Protein AF-A0A8J4PY62-F1 (afdb_monomer)

Organism: NCBI:txid133409

Radius of gyration: 15.08 Å; Cα contacts (8 Å, |Δi|>4): 164; chains: 1; bounding box: 32×42×48 Å

Mean predicted aligned error: 5.35 Å

Sequence (112 aa):
MKSDYSFKDEIDDQINDVQYGVDSVEVVENHPSTNFDDNTAVLNVVTKEGVELLIEMCLHSGFKILSYNNSKEPLDTSKSFDALSNLIMNYSEMFRIEFSNKLIERLSGIKS

Structure (mmCIF, N/CA/C/O backbone):
data_AF-A0A8J4PY62-F1
#
_entry.id   AF-A0A8J4PY62-F1
#
loop_
_atom_site.group_PDB
_atom_site.id
_atom_site.type_symbol
_atom_site.label_atom_id
_atom_site.label_alt_id
_atom_site.label_comp_id
_atom_site.label_asym_id
_atom_site.label_entity_id
_atom_site.label_seq_id
_atom_site.pdbx_PDB_ins_code
_atom_site.Cartn_x
_atom_site.Cartn_y
_atom_site.Cartn_z
_atom_site.occupancy
_atom_site.B_iso_or_equiv
_atom_site.auth_seq_id
_atom_site.auth_comp_id
_atom_site.auth_asym_id
_atom_site.auth_atom_id
_atom_site.pdbx_PDB_model_num
ATOM 1 N N . MET A 1 1 ? 19.006 -23.075 7.553 1.00 45.28 1 MET A N 1
ATOM 2 C CA . MET A 1 1 ? 18.012 -22.897 6.476 1.00 45.28 1 MET A CA 1
ATOM 3 C C . MET A 1 1 ? 17.871 -21.405 6.258 1.00 45.28 1 MET A C 1
ATOM 5 O O . MET A 1 1 ? 17.466 -20.735 7.196 1.00 45.28 1 MET A O 1
ATOM 9 N N . LYS A 1 2 ? 18.299 -20.868 5.110 1.00 48.22 2 LYS A N 1
ATOM 10 C CA . LYS A 1 2 ? 17.817 -19.549 4.681 1.00 48.22 2 LYS A CA 1
ATOM 11 C C . LYS A 1 2 ? 16.381 -19.784 4.215 1.00 48.22 2 LYS A C 1
ATOM 13 O O . LYS A 1 2 ? 16.174 -20.735 3.468 1.00 48.22 2 LYS A O 1
ATOM 18 N N .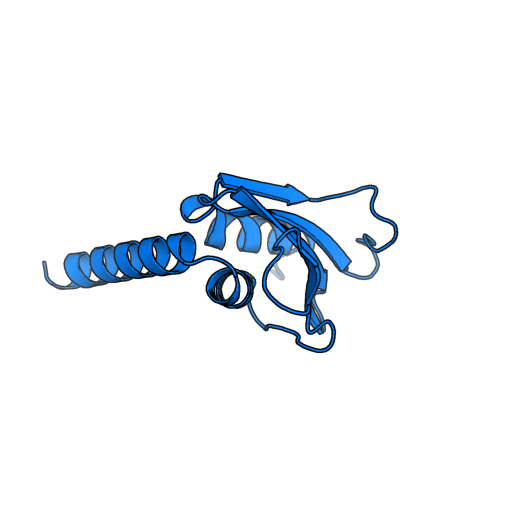 SER A 1 3 ? 15.409 -19.043 4.731 1.00 56.19 3 SER A N 1
ATOM 19 C CA . SER A 1 3 ? 14.083 -19.042 4.120 1.00 56.19 3 SER A CA 1
ATOM 20 C C . SER A 1 3 ? 14.225 -18.418 2.736 1.00 56.19 3 SER A C 1
ATOM 22 O O . SER A 1 3 ? 14.822 -17.346 2.616 1.00 56.19 3 SER A O 1
ATOM 24 N N . ASP A 1 4 ? 13.712 -19.091 1.711 1.00 73.75 4 ASP A N 1
ATOM 25 C CA . ASP A 1 4 ? 13.534 -18.530 0.369 1.00 73.75 4 ASP A CA 1
ATOM 26 C C . ASP A 1 4 ? 12.368 -17.530 0.414 1.00 73.75 4 ASP A C 1
ATOM 28 O O . ASP A 1 4 ? 11.305 -17.776 -0.140 1.00 73.75 4 ASP A O 1
ATOM 32 N N . TYR A 1 5 ? 12.538 -16.447 1.174 1.00 82.31 5 TYR A N 1
ATOM 33 C CA . TYR A 1 5 ? 11.561 -15.369 1.266 1.00 82.31 5 TYR A CA 1
ATOM 34 C C . TYR A 1 5 ? 11.683 -14.519 0.003 1.00 82.31 5 TYR A C 1
ATOM 36 O O . TYR A 1 5 ? 12.733 -13.923 -0.256 1.00 82.31 5 TYR A O 1
ATOM 44 N N . SER A 1 6 ? 10.649 -14.560 -0.828 1.00 91.62 6 SER A N 1
ATOM 45 C CA . SER A 1 6 ? 10.621 -13.929 -2.140 1.00 91.62 6 SER A CA 1
ATOM 46 C C . SER A 1 6 ? 10.028 -12.524 -2.072 1.00 91.62 6 SER A C 1
ATOM 48 O O . SER A 1 6 ? 9.308 -12.171 -1.143 1.00 91.62 6 SER A O 1
ATOM 50 N N . PHE A 1 7 ? 10.274 -11.716 -3.105 1.00 93.00 7 PHE A N 1
ATOM 51 C CA . PHE A 1 7 ? 9.627 -10.407 -3.221 1.00 93.00 7 PHE A CA 1
ATOM 52 C C . PHE A 1 7 ? 8.095 -10.512 -3.319 1.00 93.00 7 PHE A C 1
ATOM 54 O O . PHE A 1 7 ? 7.391 -9.597 -2.909 1.00 93.00 7 PHE A O 1
ATOM 61 N N . LYS A 1 8 ? 7.566 -11.641 -3.808 1.00 92.88 8 LYS A N 1
ATOM 62 C CA . LYS A 1 8 ? 6.122 -11.897 -3.792 1.00 92.88 8 LYS A CA 1
ATOM 63 C C . LYS A 1 8 ? 5.593 -12.100 -2.375 1.00 92.88 8 LYS A C 1
ATOM 65 O O . LYS A 1 8 ? 4.554 -11.538 -2.060 1.00 92.88 8 LYS A O 1
ATOM 70 N N . ASP A 1 9 ? 6.333 -12.818 -1.529 1.00 93.94 9 ASP A N 1
ATOM 71 C CA . ASP A 1 9 ? 5.961 -12.993 -0.119 1.00 93.94 9 ASP A CA 1
ATOM 72 C C . ASP A 1 9 ? 5.949 -11.642 0.614 1.00 93.94 9 ASP A C 1
ATOM 74 O O . ASP A 1 9 ? 5.030 -11.367 1.378 1.00 93.94 9 ASP A O 1
ATOM 78 N N . GLU A 1 10 ? 6.908 -10.758 0.311 1.00 94.12 10 GLU A N 1
ATOM 79 C CA . GLU A 1 10 ? 6.915 -9.389 0.845 1.00 94.12 10 GLU A CA 1
ATOM 80 C C . GLU A 1 10 ? 5.681 -8.596 0.391 1.00 94.12 10 GLU A C 1
ATOM 82 O O . GLU A 1 10 ? 5.054 -7.919 1.200 1.00 94.12 10 GLU A O 1
ATOM 87 N N . ILE A 1 11 ? 5.290 -8.677 -0.885 1.00 95.50 11 ILE A N 1
ATOM 88 C CA . ILE A 1 11 ? 4.067 -8.014 -1.369 1.00 95.50 11 ILE A CA 1
ATOM 89 C C . ILE A 1 11 ? 2.839 -8.533 -0.614 1.00 95.50 11 ILE A C 1
ATOM 91 O O . ILE A 1 11 ? 2.031 -7.733 -0.138 1.00 95.50 11 ILE A O 1
ATOM 95 N N . ASP A 1 12 ? 2.711 -9.852 -0.482 1.00 96.06 12 ASP A N 1
ATOM 96 C CA . ASP A 1 12 ? 1.580 -10.479 0.197 1.00 96.06 12 ASP A CA 1
ATOM 97 C C . ASP A 1 12 ? 1.520 -10.073 1.677 1.00 96.06 12 ASP A C 1
ATOM 99 O O . ASP A 1 12 ? 0.441 -9.759 2.186 1.00 96.06 12 ASP A O 1
ATOM 103 N N . ASP A 1 13 ? 2.661 -10.000 2.365 1.00 94.94 13 ASP A N 1
ATOM 104 C CA . ASP A 1 13 ? 2.739 -9.537 3.753 1.00 94.94 13 ASP A CA 1
ATOM 105 C C . ASP A 1 13 ? 2.294 -8.072 3.886 1.00 94.94 13 ASP A C 1
ATOM 107 O O . ASP A 1 13 ? 1.459 -7.751 4.738 1.00 94.94 13 ASP A O 1
ATOM 111 N N . GLN A 1 14 ? 2.749 -7.190 2.989 1.00 95.44 14 GLN A N 1
ATOM 112 C CA . GLN A 1 14 ? 2.337 -5.782 2.985 1.00 95.44 14 GLN A CA 1
ATOM 113 C C . GLN A 1 14 ? 0.836 -5.619 2.714 1.00 95.44 14 GLN A C 1
ATOM 115 O O . GLN A 1 14 ? 0.177 -4.801 3.360 1.00 95.44 14 GLN A O 1
ATOM 120 N N . ILE A 1 15 ? 0.269 -6.412 1.798 1.00 96.62 15 ILE A N 1
ATOM 121 C CA . ILE A 1 15 ? -1.176 -6.438 1.529 1.00 96.62 15 ILE A CA 1
ATOM 122 C C . ILE A 1 15 ? -1.934 -6.909 2.772 1.00 96.62 15 ILE A C 1
ATOM 124 O O . ILE A 1 15 ? -2.889 -6.258 3.209 1.00 96.62 15 ILE A O 1
ATOM 128 N N . ASN A 1 16 ? -1.493 -8.010 3.382 1.00 95.62 16 ASN A N 1
ATOM 129 C CA . ASN A 1 16 ? -2.131 -8.583 4.563 1.00 95.62 16 ASN A CA 1
ATOM 130 C C . ASN A 1 16 ? -2.146 -7.612 5.752 1.00 95.62 16 ASN A C 1
ATOM 132 O O . ASN A 1 16 ? -3.127 -7.567 6.507 1.00 95.62 16 ASN A O 1
ATOM 136 N N . ASP A 1 17 ? -1.103 -6.796 5.874 1.00 93.38 17 ASP A N 1
ATOM 137 C CA . ASP A 1 17 ? -0.953 -5.783 6.913 1.00 93.38 17 ASP A CA 1
ATOM 138 C C . ASP A 1 17 ? -1.873 -4.572 6.752 1.00 93.38 17 ASP A C 1
ATOM 140 O O . ASP A 1 17 ? -2.060 -3.829 7.718 1.00 93.38 17 ASP A O 1
ATOM 144 N N . VAL A 1 18 ? -2.483 -4.354 5.582 1.00 96.31 18 VAL A N 1
ATOM 145 C CA . VAL A 1 18 ? -3.329 -3.171 5.339 1.00 96.31 18 VAL A CA 1
ATOM 146 C C . VAL A 1 18 ? -4.745 -3.496 4.872 1.00 96.31 18 VAL A C 1
ATOM 148 O O . VAL A 1 18 ? -5.638 -2.676 5.082 1.00 96.31 18 VAL A O 1
ATOM 151 N N . GLN A 1 19 ? -4.998 -4.692 4.330 1.00 96.50 19 GLN A N 1
ATOM 152 C CA . GLN A 1 19 ? -6.282 -5.073 3.713 1.00 96.50 19 GLN A CA 1
ATOM 153 C C . GLN A 1 19 ? -7.511 -4.859 4.612 1.00 96.50 19 GLN A C 1
ATOM 155 O O . GLN A 1 19 ? -8.609 -4.622 4.130 1.00 96.50 19 GLN A O 1
ATOM 160 N N . TYR A 1 20 ? -7.349 -4.894 5.937 1.00 94.38 20 TYR A N 1
ATOM 161 C CA . TYR A 1 20 ? -8.456 -4.677 6.875 1.00 94.38 20 TYR A CA 1
ATOM 162 C C . TYR A 1 20 ? -8.978 -3.229 6.908 1.00 94.38 20 TYR A C 1
ATOM 164 O O . TYR A 1 20 ? -10.116 -2.979 7.317 1.00 94.38 20 TYR A O 1
ATOM 172 N N . GLY A 1 21 ? -8.112 -2.266 6.582 1.00 95.00 21 GLY A N 1
ATOM 173 C CA . GLY A 1 21 ? -8.366 -0.834 6.734 1.00 95.00 21 GLY A CA 1
ATOM 174 C C . GLY A 1 21 ? -8.782 -0.148 5.435 1.00 95.00 21 GLY A C 1
ATOM 175 O O . GLY A 1 21 ? -9.095 1.040 5.448 1.00 95.00 21 GLY A O 1
ATOM 176 N N . VAL A 1 22 ? -8.796 -0.885 4.328 1.00 97.00 22 VAL A N 1
ATOM 177 C CA . VAL A 1 22 ? -9.086 -0.402 2.973 1.00 97.00 22 VAL A CA 1
ATOM 178 C C . VAL A 1 22 ? -10.226 -1.221 2.359 1.00 97.00 22 VAL A C 1
ATOM 180 O O . VAL A 1 22 ? -10.705 -2.166 2.983 1.00 97.00 22 VAL A O 1
ATOM 183 N N . ASP A 1 23 ? -10.717 -0.806 1.196 1.00 97.50 23 ASP A N 1
ATOM 184 C CA . ASP A 1 23 ? -11.750 -1.526 0.443 1.00 97.50 23 ASP A CA 1
ATOM 185 C C . ASP A 1 23 ? -11.130 -2.656 -0.394 1.00 97.50 23 ASP A C 1
ATOM 187 O O . ASP A 1 23 ? -11.577 -3.799 -0.328 1.00 97.50 23 ASP A O 1
ATOM 191 N N . SER A 1 24 ? -10.033 -2.367 -1.103 1.00 97.62 24 SER A N 1
ATOM 192 C CA . SER A 1 24 ? -9.251 -3.371 -1.831 1.00 97.62 24 SER A CA 1
ATOM 193 C C . SER A 1 24 ? -7.773 -2.994 -1.945 1.00 97.62 24 SER A C 1
ATOM 195 O O . SER A 1 24 ? -7.401 -1.818 -1.873 1.00 97.62 24 SER A O 1
ATOM 197 N N . VAL A 1 25 ? -6.926 -4.013 -2.119 1.00 97.94 25 VAL A N 1
ATOM 198 C CA . VAL A 1 25 ? -5.522 -3.871 -2.522 1.00 97.94 25 VAL A CA 1
ATOM 199 C C . VAL A 1 25 ? -5.191 -4.949 -3.537 1.00 97.94 25 VAL A C 1
ATOM 201 O O . VAL A 1 25 ? -5.403 -6.129 -3.267 1.00 97.94 25 VAL A O 1
ATOM 204 N N . GLU A 1 26 ? -4.654 -4.552 -4.684 1.00 97.06 26 GLU A N 1
ATOM 205 C CA . GLU A 1 26 ? -4.330 -5.466 -5.778 1.00 97.06 26 GLU A CA 1
ATOM 206 C C . GLU A 1 26 ? -2.983 -5.113 -6.409 1.00 97.06 26 GLU A C 1
ATOM 208 O O . GLU A 1 26 ? -2.627 -3.941 -6.535 1.00 97.06 26 GLU A O 1
ATOM 213 N N . VAL A 1 27 ? -2.235 -6.125 -6.846 1.00 97.25 27 VAL A N 1
ATOM 214 C CA . VAL A 1 27 ? -1.000 -5.923 -7.612 1.00 97.25 27 VAL A CA 1
ATOM 215 C C . VAL A 1 27 ? -1.347 -5.652 -9.073 1.00 97.25 27 VAL A C 1
ATOM 217 O O . VAL A 1 27 ? -2.045 -6.431 -9.720 1.00 97.25 27 VAL A O 1
ATOM 220 N N . VAL A 1 28 ? -0.813 -4.571 -9.632 1.00 96.69 28 VAL A N 1
ATOM 221 C CA . VAL A 1 28 ? -0.990 -4.190 -11.035 1.00 96.69 28 VAL A CA 1
ATOM 222 C C . VAL A 1 28 ? 0.156 -4.778 -11.860 1.00 96.69 28 VAL A C 1
ATOM 224 O O . VAL A 1 28 ? 1.130 -4.102 -12.199 1.00 96.69 28 VAL A O 1
ATOM 227 N N . GLU A 1 29 ? 0.049 -6.069 -12.185 1.00 92.81 29 GLU A N 1
ATOM 228 C CA . GLU A 1 29 ? 1.115 -6.830 -12.862 1.00 92.81 29 GLU A CA 1
ATOM 229 C C . GLU A 1 29 ? 1.528 -6.246 -14.224 1.00 92.81 29 GLU A C 1
ATOM 231 O O . GLU A 1 29 ? 2.696 -6.300 -14.592 1.00 92.81 29 GLU A O 1
ATOM 236 N N . ASN A 1 30 ? 0.587 -5.646 -14.960 1.00 93.06 30 ASN A N 1
ATOM 237 C CA . ASN A 1 30 ? 0.824 -5.109 -16.306 1.00 93.06 30 ASN A CA 1
ATOM 238 C C . ASN A 1 30 ? 1.223 -3.619 -16.323 1.00 93.06 30 ASN A C 1
ATOM 240 O O . ASN A 1 30 ? 1.201 -2.989 -17.383 1.00 93.06 30 ASN A O 1
ATOM 244 N N . HIS A 1 31 ? 1.541 -3.020 -15.170 1.00 94.19 31 HIS A N 1
ATOM 245 C CA . HIS A 1 31 ? 1.984 -1.627 -15.122 1.00 94.19 31 HIS A CA 1
ATOM 246 C C . HIS A 1 31 ? 3.437 -1.492 -15.625 1.00 94.19 31 HIS A C 1
ATOM 248 O O . HIS A 1 31 ? 4.276 -2.295 -15.228 1.00 94.19 31 HIS A O 1
ATOM 254 N N . PRO A 1 32 ? 3.796 -0.462 -16.422 1.00 93.12 32 PRO A N 1
ATOM 255 C CA . PRO A 1 32 ? 5.167 -0.280 -16.925 1.00 93.12 32 PRO A CA 1
ATOM 256 C C . PRO A 1 32 ? 6.259 -0.184 -15.847 1.00 93.12 32 PRO A C 1
ATOM 258 O O . PRO A 1 32 ? 7.413 -0.489 -16.123 1.00 93.12 32 PRO A O 1
ATOM 261 N N . SER A 1 33 ? 5.900 0.259 -14.638 1.00 92.25 33 SER A N 1
ATOM 262 C CA . SER A 1 33 ? 6.805 0.308 -1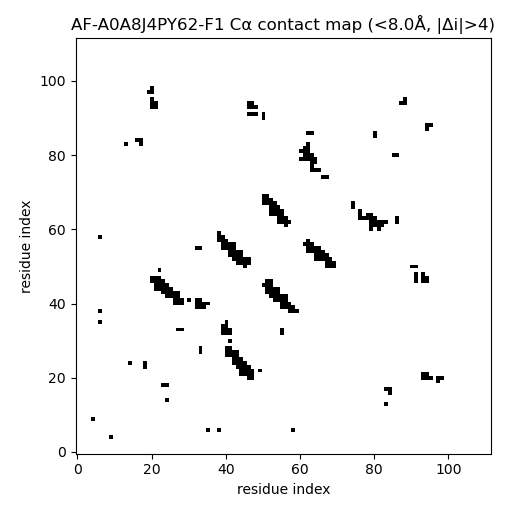3.475 1.00 92.25 33 SER A CA 1
ATOM 263 C C . SER A 1 33 ? 6.891 -1.010 -12.692 1.00 92.25 33 SER A C 1
ATOM 265 O O . SER A 1 33 ? 7.728 -1.121 -11.803 1.00 92.25 33 SER A O 1
ATOM 267 N N . THR A 1 34 ? 6.032 -1.995 -12.970 1.00 94.44 34 THR A N 1
ATOM 268 C CA . THR A 1 34 ? 6.090 -3.301 -12.302 1.00 94.44 34 THR A CA 1
ATOM 269 C C . THR A 1 34 ? 7.206 -4.131 -12.932 1.00 94.44 34 THR A C 1
ATOM 271 O O . THR A 1 34 ? 7.136 -4.496 -14.104 1.00 94.44 34 THR A O 1
ATOM 274 N N . ASN A 1 35 ? 8.235 -4.439 -12.146 1.00 94.19 35 ASN A N 1
ATOM 275 C CA . ASN A 1 35 ? 9.330 -5.323 -12.520 1.00 94.19 35 ASN A CA 1
ATOM 276 C C . ASN A 1 35 ? 9.755 -6.175 -11.313 1.00 94.19 35 ASN A C 1
ATOM 278 O O . ASN A 1 35 ? 10.497 -5.721 -10.440 1.00 94.19 35 ASN A O 1
ATOM 282 N N . PHE A 1 36 ? 9.304 -7.431 -11.281 1.00 92.06 36 PHE A N 1
ATOM 283 C CA . PHE A 1 36 ? 9.624 -8.361 -10.196 1.00 92.06 36 PHE A CA 1
ATOM 284 C C . PHE A 1 36 ? 11.106 -8.758 -10.153 1.00 92.06 36 PHE A C 1
ATOM 286 O O . PHE A 1 36 ? 11.589 -9.091 -9.074 1.00 92.0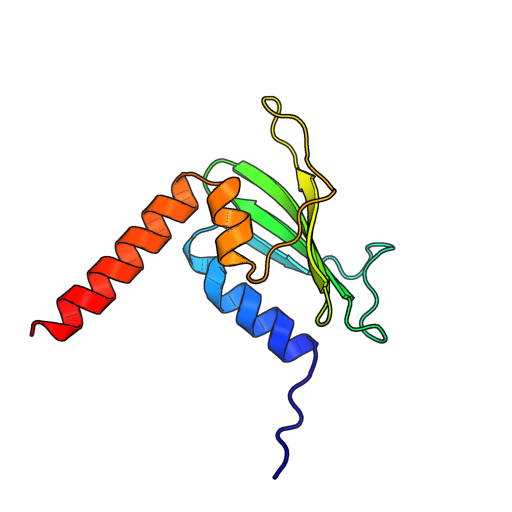6 36 PHE A O 1
ATOM 293 N N . ASP A 1 37 ? 11.834 -8.683 -11.274 1.00 90.56 37 ASP A N 1
ATOM 294 C CA . ASP A 1 37 ? 13.277 -8.968 -11.302 1.00 90.56 37 ASP A CA 1
ATOM 295 C C . ASP A 1 37 ? 14.082 -7.867 -10.585 1.00 90.56 37 ASP A C 1
ATOM 297 O O . ASP A 1 37 ? 15.105 -8.146 -9.962 1.00 90.56 37 ASP A O 1
ATOM 301 N N . ASP A 1 38 ? 13.569 -6.631 -10.605 1.00 90.75 38 ASP A N 1
ATOM 302 C CA . ASP A 1 38 ? 14.133 -5.466 -9.907 1.00 90.75 38 ASP A CA 1
ATOM 303 C C . ASP A 1 38 ? 13.446 -5.200 -8.553 1.00 90.75 38 ASP A C 1
ATOM 305 O O . ASP A 1 38 ? 13.581 -4.119 -7.975 1.00 90.75 38 ASP A O 1
ATOM 309 N N . ASN A 1 39 ? 12.684 -6.170 -8.034 1.00 95.19 39 ASN A N 1
ATOM 310 C CA . ASN A 1 39 ? 11.928 -6.057 -6.784 1.00 95.19 39 ASN A CA 1
ATOM 311 C C . ASN A 1 39 ? 11.057 -4.792 -6.710 1.00 95.19 39 ASN A C 1
ATOM 313 O O . ASN A 1 39 ? 11.042 -4.098 -5.689 1.00 95.19 39 ASN A O 1
ATOM 317 N N . THR A 1 40 ? 10.367 -4.474 -7.809 1.00 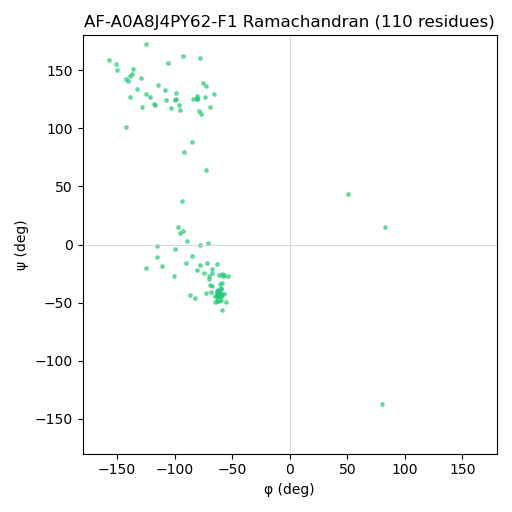96.12 40 THR A N 1
ATOM 318 C CA . THR A 1 40 ? 9.444 -3.340 -7.900 1.00 96.12 40 THR A CA 1
ATOM 319 C C . THR A 1 40 ? 8.067 -3.810 -8.358 1.00 96.12 40 THR A C 1
ATOM 321 O O . THR A 1 40 ? 7.938 -4.520 -9.354 1.00 96.12 40 THR A O 1
ATOM 324 N N . ALA A 1 41 ? 7.018 -3.415 -7.646 1.00 97.50 41 ALA A N 1
ATOM 325 C CA . ALA A 1 41 ? 5.636 -3.732 -7.979 1.00 97.50 41 ALA A CA 1
ATOM 326 C C . ALA A 1 41 ? 4.751 -2.505 -7.803 1.00 97.50 41 ALA A C 1
ATOM 328 O O . ALA A 1 41 ? 4.977 -1.684 -6.917 1.00 97.50 41 ALA A O 1
ATOM 329 N N . VAL A 1 42 ? 3.724 -2.387 -8.636 1.00 97.50 42 VAL A N 1
ATOM 330 C CA . VAL A 1 42 ? 2.689 -1.373 -8.453 1.00 97.50 42 VAL A CA 1
ATOM 331 C C . VAL A 1 42 ? 1.480 -1.996 -7.776 1.00 97.50 42 VAL A C 1
ATOM 333 O O . VAL A 1 42 ? 0.998 -3.041 -8.200 1.00 97.50 42 VAL A O 1
ATOM 336 N N . LEU A 1 43 ? 0.995 -1.343 -6.729 1.00 97.88 43 LEU A N 1
ATOM 337 C CA . LEU A 1 43 ? -0.198 -1.692 -5.977 1.00 97.88 43 LEU A CA 1
ATOM 338 C C . LEU A 1 43 ? -1.294 -0.675 -6.296 1.00 97.88 43 LEU A C 1
ATOM 340 O O . LEU A 1 43 ? -1.047 0.532 -6.260 1.00 97.88 43 LEU A O 1
ATOM 344 N N . ASN A 1 44 ? -2.502 -1.153 -6.577 1.00 97.31 44 ASN A N 1
ATOM 345 C CA . ASN A 1 44 ? -3.704 -0.334 -6.554 1.00 97.31 44 ASN A CA 1
ATOM 346 C C . ASN A 1 44 ? -4.386 -0.508 -5.199 1.00 97.31 44 ASN A C 1
ATOM 348 O O . ASN A 1 44 ? -4.749 -1.626 -4.838 1.00 97.31 44 ASN A O 1
ATOM 352 N N . VAL A 1 45 ? -4.546 0.578 -4.449 1.00 97.44 45 VAL A N 1
ATOM 353 C CA . VAL A 1 45 ? -5.217 0.583 -3.146 1.00 97.44 45 VAL A CA 1
ATOM 354 C C . VAL A 1 45 ? -6.452 1.463 -3.235 1.00 97.44 45 VAL A C 1
ATOM 356 O O . VAL A 1 45 ? -6.339 2.667 -3.461 1.00 97.44 45 VAL A O 1
ATOM 359 N N . VAL A 1 46 ? -7.623 0.884 -2.982 1.00 96.62 46 VAL A N 1
ATOM 360 C CA . VAL A 1 46 ? -8.882 1.627 -2.871 1.00 96.62 46 VAL A CA 1
ATOM 361 C C . VAL A 1 46 ? -9.237 1.751 -1.398 1.00 96.62 46 VAL A C 1
ATOM 363 O O . VAL A 1 46 ? -9.437 0.753 -0.710 1.00 96.62 46 VAL A O 1
ATOM 366 N N . THR A 1 47 ? -9.293 2.971 -0.871 1.00 95.56 47 THR A N 1
ATOM 367 C CA . THR A 1 47 ? -9.641 3.224 0.532 1.00 95.56 47 THR A CA 1
ATOM 368 C C . THR A 1 47 ? -11.151 3.116 0.749 1.00 95.56 47 THR A C 1
ATOM 370 O O . THR A 1 47 ? -11.944 3.282 -0.177 1.00 95.56 47 THR A O 1
ATOM 373 N N . LYS A 1 48 ? -11.584 2.916 2.003 1.00 94.75 48 LYS A N 1
ATOM 374 C CA . LYS A 1 48 ? -13.017 2.832 2.352 1.00 94.75 48 LYS A CA 1
ATOM 375 C C . LYS A 1 48 ? -13.809 4.117 2.073 1.00 94.75 48 LYS A C 1
ATOM 377 O O . LYS A 1 48 ? -15.034 4.076 2.046 1.00 94.75 48 LYS A O 1
ATOM 382 N N . GLU A 1 49 ? -13.137 5.256 1.888 1.00 91.94 49 GLU A N 1
ATOM 383 C CA . GLU A 1 49 ? -13.787 6.510 1.477 1.00 91.94 49 GLU A CA 1
ATOM 384 C C . GLU A 1 49 ? -13.747 6.750 -0.046 1.00 91.94 49 GLU A C 1
ATOM 386 O O . GLU A 1 49 ? -14.119 7.828 -0.508 1.00 91.94 49 GLU A O 1
ATOM 391 N N . GLY A 1 50 ? -13.332 5.745 -0.828 1.00 91.38 50 GLY A N 1
ATOM 392 C CA . GLY A 1 50 ? -13.329 5.772 -2.292 1.00 91.38 50 GLY A CA 1
ATOM 393 C C . GLY A 1 50 ? -12.118 6.465 -2.919 1.00 91.38 50 GLY A C 1
ATOM 394 O O . GLY A 1 50 ? -12.163 6.803 -4.102 1.00 91.38 50 GLY A O 1
ATOM 395 N N . VAL A 1 51 ? -11.047 6.695 -2.151 1.00 91.00 51 VAL A N 1
ATOM 396 C CA . VAL A 1 51 ? -9.785 7.212 -2.697 1.00 91.00 51 VAL A CA 1
ATOM 397 C C . VAL A 1 51 ? -9.010 6.053 -3.315 1.00 91.00 51 VAL A C 1
ATOM 399 O O . VAL A 1 51 ? -8.742 5.060 -2.652 1.00 91.00 51 VAL A O 1
ATOM 402 N N . GLU A 1 52 ? -8.631 6.190 -4.576 1.00 94.06 52 GLU A N 1
ATOM 403 C CA . GLU A 1 52 ? -7.778 5.251 -5.298 1.00 94.06 52 GLU A CA 1
ATOM 404 C C . GLU A 1 52 ? -6.341 5.778 -5.290 1.00 94.06 52 GLU A C 1
ATOM 406 O O . GLU A 1 52 ? -6.086 6.923 -5.682 1.00 94.06 52 GLU A O 1
ATOM 411 N N . LEU A 1 53 ? -5.417 4.948 -4.809 1.00 94.12 53 LEU A N 1
ATOM 412 C CA . LEU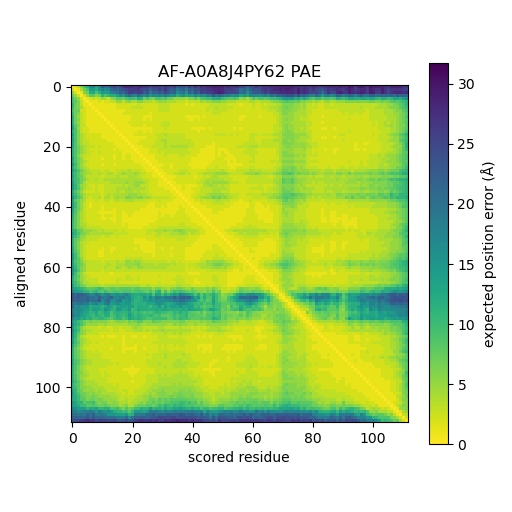 A 1 53 ? -3.989 5.217 -4.711 1.00 94.12 53 LEU A CA 1
ATOM 413 C C . LEU A 1 53 ? -3.241 4.208 -5.580 1.00 94.12 53 LEU A C 1
ATOM 415 O O . LEU A 1 53 ? -3.285 3.007 -5.316 1.00 94.12 53 LEU A O 1
ATOM 419 N N . LEU A 1 54 ? -2.486 4.702 -6.557 1.00 95.50 54 LEU A N 1
ATOM 420 C CA . LEU A 1 54 ? -1.530 3.889 -7.295 1.00 95.50 54 LEU A CA 1
ATOM 421 C C . LEU A 1 54 ? -0.154 4.058 -6.654 1.00 95.50 54 LEU A C 1
ATOM 423 O O . LEU A 1 54 ? 0.403 5.160 -6.637 1.00 95.50 54 LEU A O 1
ATOM 427 N N . ILE A 1 55 ? 0.381 2.977 -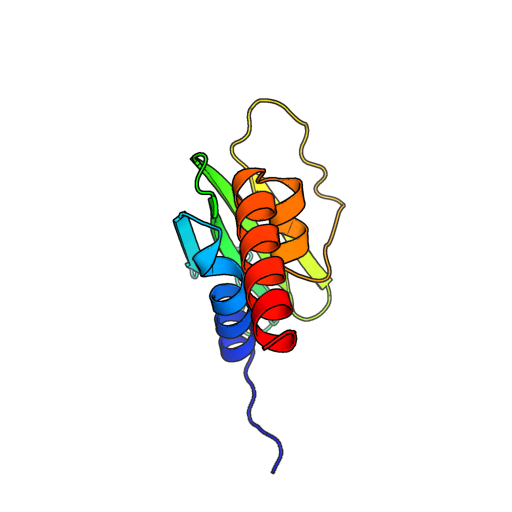6.101 1.00 96.19 55 ILE A N 1
ATOM 428 C CA . ILE A 1 55 ? 1.562 2.991 -5.239 1.00 96.19 55 ILE A CA 1
ATOM 429 C C . ILE A 1 55 ? 2.639 2.109 -5.857 1.00 96.19 55 ILE A C 1
ATOM 431 O O . ILE A 1 55 ? 2.404 0.945 -6.138 1.00 96.19 55 ILE A O 1
ATOM 435 N N . GLU A 1 56 ? 3.836 2.644 -6.034 1.00 96.38 56 GLU A N 1
ATOM 436 C CA . GLU A 1 56 ? 5.032 1.860 -6.311 1.00 96.38 56 GLU A CA 1
ATOM 437 C C . GLU A 1 56 ? 5.613 1.352 -4.991 1.00 96.38 56 GLU A C 1
ATOM 439 O O . GLU A 1 56 ? 5.874 2.131 -4.074 1.00 96.38 56 GLU A O 1
ATOM 444 N N . MET A 1 57 ? 5.803 0.043 -4.905 1.00 96.38 57 MET A N 1
ATOM 445 C CA . MET A 1 57 ? 6.515 -0.657 -3.849 1.00 96.38 57 MET A CA 1
ATOM 446 C C . MET A 1 57 ? 7.841 -1.147 -4.416 1.00 96.38 57 MET A C 1
ATOM 448 O O . MET A 1 57 ? 7.862 -1.888 -5.396 1.00 96.38 57 MET A O 1
ATOM 452 N N . CYS A 1 58 ? 8.941 -0.777 -3.776 1.00 94.94 58 CYS A N 1
ATOM 453 C CA . CYS A 1 58 ? 10.268 -1.273 -4.098 1.00 94.94 58 CYS A CA 1
ATOM 454 C C . CYS A 1 58 ? 10.977 -1.700 -2.816 1.00 94.94 58 CYS A C 1
ATOM 456 O O . CYS A 1 58 ? 11.027 -0.947 -1.843 1.00 94.94 58 CYS A O 1
ATOM 458 N N . LEU A 1 59 ? 11.596 -2.881 -2.830 1.00 89.75 59 LEU A N 1
ATOM 459 C CA . LEU A 1 59 ? 12.287 -3.426 -1.655 1.00 89.75 59 LEU A CA 1
ATOM 460 C C . LEU A 1 59 ? 13.416 -2.509 -1.136 1.00 89.75 59 LEU A C 1
ATOM 462 O O . LEU A 1 59 ? 13.781 -2.565 0.035 1.00 89.75 59 LEU A O 1
ATOM 466 N N . HIS A 1 60 ? 13.987 -1.668 -2.003 1.00 89.44 60 HIS A N 1
ATOM 467 C CA . HIS A 1 60 ? 15.130 -0.815 -1.671 1.00 89.44 60 HIS A CA 1
ATOM 468 C C . HIS A 1 60 ? 14.768 0.641 -1.359 1.00 89.44 60 HIS A C 1
ATOM 470 O O . HIS A 1 60 ? 15.513 1.297 -0.632 1.00 89.44 60 HIS A O 1
ATOM 476 N N . SER A 1 61 ? 13.668 1.161 -1.910 1.00 90.12 61 SER A N 1
ATOM 477 C CA . SER A 1 61 ? 13.257 2.567 -1.749 1.00 90.12 61 SER A CA 1
ATOM 478 C C . SER A 1 61 ? 11.933 2.747 -0.999 1.00 90.12 61 SER A C 1
ATOM 480 O O . SER A 1 61 ? 11.535 3.887 -0.747 1.00 90.12 61 SER A O 1
ATOM 482 N N . GLY A 1 62 ? 11.283 1.649 -0.602 1.00 94.56 62 GLY A N 1
ATOM 483 C CA . GLY A 1 62 ? 10.027 1.655 0.137 1.00 94.56 62 GLY A CA 1
ATOM 484 C C . GLY A 1 62 ? 8.825 1.891 -0.773 1.00 94.56 62 GLY A C 1
ATOM 485 O O . GLY A 1 62 ? 8.727 1.325 -1.861 1.00 94.56 62 GLY A O 1
ATOM 486 N N . PHE A 1 63 ? 7.897 2.724 -0.311 1.00 96.12 63 PHE A N 1
ATOM 487 C CA . PHE A 1 63 ? 6.614 2.980 -0.958 1.00 96.12 63 PHE A CA 1
ATOM 488 C C . PHE A 1 63 ? 6.513 4.418 -1.442 1.00 96.12 63 PHE A C 1
ATOM 490 O O . PHE A 1 63 ? 6.850 5.357 -0.718 1.00 96.12 63 PHE A O 1
ATOM 497 N N . LYS A 1 64 ? 5.980 4.604 -2.645 1.00 94.81 64 LYS A N 1
ATOM 498 C CA . LYS A 1 64 ? 5.826 5.911 -3.281 1.00 94.81 64 LYS A CA 1
ATOM 499 C C . LYS A 1 64 ? 4.498 5.990 -4.017 1.00 94.81 64 LYS A C 1
ATOM 501 O O . LYS A 1 64 ? 4.112 5.049 -4.696 1.00 94.81 64 LYS A O 1
ATOM 506 N N . ILE A 1 65 ? 3.818 7.130 -3.954 1.00 93.38 65 ILE A N 1
ATOM 507 C CA . ILE A 1 65 ? 2.610 7.336 -4.761 1.00 93.38 65 ILE A CA 1
ATOM 508 C C . ILE A 1 65 ? 2.990 7.733 -6.188 1.00 93.38 65 ILE A C 1
ATOM 510 O O . ILE A 1 65 ? 3.718 8.704 -6.407 1.00 93.38 65 ILE A O 1
ATOM 514 N N . LEU A 1 66 ? 2.454 6.991 -7.154 1.00 91.81 66 LEU A N 1
ATOM 515 C CA . LEU A 1 66 ? 2.506 7.303 -8.579 1.00 91.81 66 LEU A CA 1
ATOM 516 C C . LEU A 1 66 ? 1.354 8.226 -8.980 1.00 91.81 66 LEU A C 1
ATOM 518 O O . LEU A 1 66 ? 1.554 9.193 -9.713 1.00 91.81 66 LEU A O 1
ATOM 522 N N . SER A 1 67 ? 0.151 7.944 -8.482 1.00 90.12 67 SER A N 1
ATOM 523 C CA . SER A 1 67 ? -1.036 8.768 -8.699 1.00 90.12 67 SER A CA 1
ATOM 524 C C . SER A 1 67 ? -2.072 8.542 -7.600 1.00 90.12 67 SER A C 1
ATOM 526 O O . SER A 1 67 ? -2.062 7.527 -6.905 1.00 90.12 67 SER A O 1
ATOM 528 N N . TYR A 1 68 ? -2.973 9.508 -7.434 1.00 89.12 68 TYR A N 1
ATOM 529 C CA . TYR A 1 68 ? -4.160 9.349 -6.604 1.00 89.12 68 TYR A CA 1
ATOM 530 C C . TYR A 1 68 ? -5.312 10.201 -7.125 1.00 89.12 68 TYR A C 1
ATOM 532 O O . TYR A 1 68 ? -5.093 11.261 -7.715 1.00 89.12 68 TYR A O 1
ATOM 540 N N . ASN A 1 69 ? -6.542 9.746 -6.908 1.00 84.62 69 ASN A N 1
ATOM 541 C CA . ASN A 1 69 ? -7.748 10.396 -7.422 1.00 84.62 69 ASN A CA 1
ATOM 542 C C . ASN A 1 69 ? -8.391 11.379 -6.417 1.00 84.62 69 ASN A C 1
ATOM 544 O O . ASN A 1 69 ? -9.613 11.483 -6.344 1.00 84.62 69 ASN A O 1
ATOM 548 N N . ASN A 1 70 ? -7.605 12.131 -5.641 1.00 70.19 70 ASN A N 1
ATOM 549 C CA . ASN A 1 70 ? -8.164 13.137 -4.732 1.00 70.19 70 ASN A CA 1
ATOM 550 C C . ASN A 1 70 ? -8.068 14.543 -5.340 1.00 70.19 70 ASN A C 1
ATOM 552 O O . ASN A 1 70 ? -6.994 15.022 -5.689 1.00 70.19 70 ASN A O 1
ATOM 556 N N . SER A 1 71 ? -9.202 15.232 -5.441 1.00 59.72 71 SER A N 1
ATOM 557 C CA . SER A 1 71 ? -9.331 16.531 -6.113 1.00 59.72 71 SER A CA 1
ATOM 558 C C . SER A 1 71 ? -8.828 17.733 -5.304 1.00 59.72 71 SER A C 1
ATOM 560 O O . SER A 1 71 ? -8.936 18.865 -5.777 1.00 59.72 71 SER A O 1
ATOM 562 N N . LYS A 1 72 ? -8.328 17.523 -4.078 1.00 62.66 72 LYS A N 1
ATOM 563 C CA . LYS A 1 72 ? -8.153 18.604 -3.093 1.00 62.66 72 LYS A CA 1
ATOM 564 C C . LYS A 1 72 ? -6.714 18.990 -2.767 1.00 62.66 72 LYS A C 1
ATOM 566 O O . LYS A 1 72 ? -6.521 20.090 -2.260 1.00 62.66 72 LYS A O 1
ATOM 571 N N . GLU A 1 73 ? -5.719 18.156 -3.059 1.00 65.94 73 GLU A N 1
ATOM 572 C CA . GLU A 1 73 ? -4.327 18.434 -2.686 1.00 65.94 73 GLU A CA 1
ATOM 573 C C . GLU A 1 73 ? -3.353 18.120 -3.833 1.00 65.94 73 GLU A C 1
ATOM 575 O O . GLU A 1 73 ? -3.652 17.285 -4.686 1.00 65.94 73 GLU A O 1
ATOM 580 N N . PRO A 1 74 ? -2.208 18.820 -3.918 1.00 69.06 74 PRO A N 1
ATOM 581 C CA . PRO A 1 74 ? -1.155 18.473 -4.862 1.00 69.06 74 PRO A CA 1
ATOM 582 C C . PRO A 1 74 ? -0.432 17.194 -4.419 1.00 69.06 74 PRO A C 1
ATOM 584 O O . PRO A 1 74 ? -0.061 17.051 -3.254 1.00 69.06 74 PRO A O 1
ATOM 587 N N . LEU A 1 75 ? -0.174 16.286 -5.368 1.00 76.06 75 LEU A N 1
ATOM 588 C CA . LEU A 1 75 ? 0.638 15.099 -5.111 1.00 76.06 75 LEU A CA 1
ATOM 589 C C . LEU A 1 75 ? 2.102 15.495 -4.883 1.00 76.06 75 LEU A C 1
ATOM 591 O O . LEU A 1 75 ? 2.755 15.983 -5.807 1.00 76.06 75 LEU A O 1
ATOM 595 N N . ASP A 1 76 ? 2.648 15.212 -3.702 1.00 74.00 76 ASP A N 1
ATOM 596 C CA . ASP A 1 76 ? 4.097 15.227 -3.503 1.00 74.00 76 ASP A CA 1
ATOM 597 C C . ASP A 1 76 ? 4.703 13.880 -3.918 1.00 74.00 76 ASP A C 1
ATOM 599 O O . ASP A 1 76 ? 4.878 12.965 -3.113 1.00 74.00 76 ASP A O 1
ATOM 603 N N . THR A 1 77 ? 5.046 13.763 -5.201 1.00 72.69 77 THR A N 1
ATOM 604 C CA . THR A 1 77 ? 5.708 12.573 -5.755 1.00 72.69 77 THR A CA 1
ATOM 605 C C . THR A 1 77 ? 7.163 12.427 -5.305 1.00 72.69 77 THR A C 1
ATOM 607 O O . THR A 1 77 ? 7.847 11.536 -5.796 1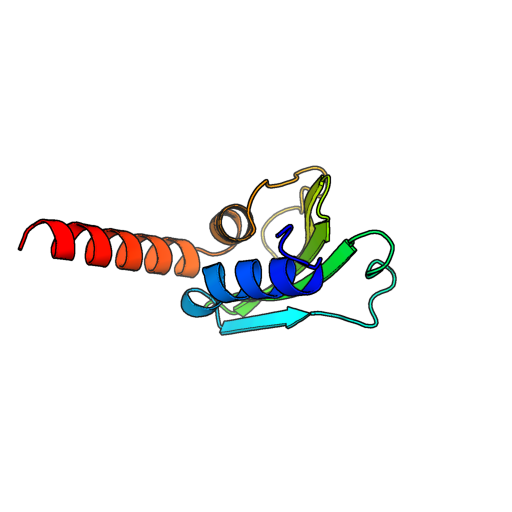.00 72.69 77 THR A O 1
ATOM 610 N N . SER A 1 78 ? 7.708 13.313 -4.467 1.00 77.38 78 SER A N 1
ATOM 611 C CA . SER A 1 78 ? 9.076 13.169 -3.949 1.00 77.38 78 SER A CA 1
ATOM 612 C C . SER A 1 78 ? 9.134 12.373 -2.645 1.00 77.38 78 SER A C 1
ATOM 614 O O . SER A 1 78 ? 10.197 11.878 -2.273 1.00 77.38 78 SER A O 1
ATOM 616 N N . LYS A 1 79 ? 7.989 12.206 -1.975 1.00 86.75 79 LYS A N 1
ATOM 617 C CA . LYS A 1 79 ? 7.896 11.533 -0.684 1.00 86.75 79 LYS A CA 1
ATOM 618 C C . LYS A 1 79 ? 7.891 10.012 -0.853 1.00 86.75 79 LYS A C 1
ATOM 620 O O . LYS A 1 79 ? 7.039 9.462 -1.551 1.00 86.75 79 LYS A O 1
ATOM 625 N N . SER A 1 80 ? 8.822 9.344 -0.176 1.00 91.44 80 SER A N 1
ATOM 626 C CA . SER A 1 80 ? 8.804 7.897 0.043 1.00 91.44 80 SER A CA 1
ATOM 627 C C . SER A 1 80 ? 8.411 7.575 1.485 1.00 91.44 80 SER A C 1
ATOM 629 O O . SER A 1 80 ? 8.546 8.403 2.391 1.00 91.44 80 SER A O 1
ATOM 631 N N . PHE A 1 81 ? 7.893 6.370 1.693 1.00 93.81 81 PHE A N 1
ATOM 632 C CA . PHE A 1 81 ? 7.471 5.854 2.988 1.00 93.81 81 PHE A CA 1
ATOM 633 C C . PHE A 1 81 ? 8.102 4.487 3.224 1.00 93.81 81 PHE A C 1
ATOM 635 O O . PHE A 1 81 ? 8.180 3.680 2.305 1.00 93.81 81 PHE A O 1
ATOM 642 N N . ASP A 1 82 ? 8.485 4.197 4.464 1.00 92.50 82 ASP A N 1
ATOM 643 C CA . ASP A 1 82 ? 9.097 2.905 4.809 1.00 92.50 82 ASP A CA 1
ATOM 644 C C . ASP A 1 82 ? 8.071 1.764 4.931 1.00 92.50 82 ASP A C 1
ATOM 646 O O . ASP A 1 82 ? 8.440 0.596 4.917 1.00 92.50 82 ASP A O 1
ATOM 650 N N . ALA A 1 83 ? 6.781 2.091 5.071 1.00 93.62 83 ALA A N 1
ATOM 651 C CA . ALA A 1 83 ? 5.705 1.118 5.241 1.00 93.62 83 ALA A CA 1
ATOM 652 C C . ALA A 1 83 ? 4.440 1.545 4.490 1.00 93.62 83 ALA A C 1
ATOM 654 O O . ALA A 1 83 ? 4.068 2.726 4.509 1.00 93.62 83 ALA A O 1
ATOM 655 N N . LEU A 1 84 ? 3.737 0.571 3.905 1.00 95.62 84 LEU A N 1
ATOM 656 C CA . LEU A 1 84 ? 2.498 0.804 3.163 1.00 95.62 84 LEU A CA 1
ATOM 657 C C . LEU A 1 84 ? 1.410 1.428 4.048 1.00 95.62 84 LEU A C 1
ATOM 659 O O . LEU A 1 84 ? 0.744 2.382 3.651 1.00 95.62 84 LEU A O 1
ATOM 663 N N . SER A 1 85 ? 1.276 0.951 5.286 1.00 95.62 85 SER A N 1
ATOM 664 C CA . SER A 1 85 ? 0.318 1.483 6.263 1.00 95.62 85 SER A CA 1
ATOM 665 C C . SER A 1 85 ? 0.550 2.970 6.560 1.00 95.62 85 SER A C 1
ATOM 667 O O . SER A 1 85 ? -0.405 3.746 6.579 1.00 95.62 85 SER A O 1
ATOM 669 N N . ASN A 1 86 ? 1.808 3.393 6.722 1.00 93.94 86 ASN A N 1
ATOM 670 C CA . ASN A 1 86 ? 2.165 4.795 6.951 1.00 93.94 86 ASN A CA 1
ATOM 671 C C . ASN A 1 86 ? 1.788 5.669 5.755 1.00 93.94 86 ASN A C 1
ATOM 673 O O . ASN A 1 86 ? 1.266 6.770 5.944 1.00 93.94 86 ASN A O 1
ATOM 677 N N . LEU A 1 87 ? 2.027 5.178 4.536 1.00 94.75 87 LEU A N 1
ATOM 678 C CA . LEU A 1 87 ? 1.597 5.854 3.319 1.00 94.75 87 LEU A CA 1
ATOM 679 C C . LEU A 1 87 ? 0.076 6.028 3.343 1.00 94.75 87 LEU A C 1
ATOM 681 O O . LEU A 1 87 ? -0.394 7.161 3.325 1.00 94.75 87 LEU A O 1
ATOM 685 N N . ILE A 1 88 ? -0.696 4.949 3.493 1.00 94.69 88 ILE A N 1
ATOM 686 C CA . ILE A 1 88 ? -2.167 5.001 3.450 1.00 94.69 88 ILE A CA 1
ATOM 687 C C . ILE A 1 88 ? -2.734 5.926 4.541 1.00 94.69 88 ILE A C 1
ATOM 689 O O . ILE A 1 88 ? -3.650 6.700 4.267 1.00 94.69 88 ILE A O 1
ATOM 693 N N . MET A 1 89 ? -2.154 5.949 5.747 1.00 93.94 89 MET A N 1
ATOM 694 C CA . MET A 1 89 ? -2.573 6.869 6.818 1.00 93.94 89 MET A CA 1
ATOM 695 C C . MET A 1 89 ? -2.500 8.351 6.434 1.00 93.94 89 MET A C 1
ATOM 697 O O . MET A 1 89 ? -3.244 9.152 7.002 1.00 93.94 89 MET A O 1
ATOM 701 N N . ASN A 1 90 ? -1.620 8.743 5.507 1.00 91.38 90 ASN A N 1
ATOM 702 C CA . ASN A 1 90 ? -1.542 10.131 5.044 1.00 91.38 90 ASN A CA 1
ATOM 703 C C . ASN A 1 90 ? -2.717 10.492 4.119 1.00 91.38 90 ASN A C 1
ATOM 705 O O . ASN A 1 90 ? -3.087 11.660 4.058 1.00 91.38 90 ASN A O 1
ATOM 709 N N . TYR A 1 91 ? -3.330 9.508 3.454 1.00 90.38 91 TYR A N 1
ATOM 710 C CA . TYR A 1 91 ? -4.330 9.728 2.401 1.00 90.38 91 TYR A CA 1
ATOM 711 C C . TYR A 1 91 ? -5.730 9.211 2.745 1.00 90.38 91 TYR A C 1
ATOM 713 O O . TYR A 1 91 ? -6.680 9.554 2.048 1.00 90.38 91 TYR A O 1
ATOM 721 N N . SER A 1 92 ? -5.872 8.434 3.822 1.00 92.44 92 SER A N 1
ATOM 722 C CA . SER A 1 92 ? -7.144 7.865 4.263 1.00 92.44 92 SER A CA 1
ATOM 723 C C . SER A 1 92 ? -7.411 8.153 5.734 1.00 92.44 92 SER A C 1
ATOM 725 O O . SER A 1 92 ? -6.662 7.723 6.616 1.00 92.44 92 SER A O 1
ATOM 727 N N . GLU A 1 93 ? -8.499 8.870 6.018 1.00 93.19 93 GLU A N 1
ATOM 728 C CA . GLU A 1 93 ? -8.946 9.079 7.395 1.00 93.19 93 GLU A CA 1
ATOM 729 C C . GLU A 1 93 ? -9.549 7.798 7.963 1.00 93.19 93 GLU A C 1
ATOM 731 O O . GLU A 1 93 ? -9.228 7.416 9.092 1.00 93.19 93 GLU A O 1
ATOM 736 N N . MET A 1 94 ? -10.335 7.091 7.151 1.00 94.94 94 MET A N 1
ATOM 737 C CA . MET A 1 94 ? -10.914 5.805 7.531 1.00 94.94 94 MET A CA 1
ATOM 738 C C . MET A 1 94 ? -9.840 4.785 7.920 1.00 94.94 94 MET A C 1
ATOM 740 O O . MET A 1 94 ? -9.973 4.126 8.950 1.00 94.94 94 MET A O 1
ATOM 744 N N . PHE A 1 95 ? -8.732 4.709 7.179 1.00 96.31 95 PHE A N 1
ATOM 745 C CA . PHE A 1 95 ? -7.630 3.815 7.533 1.00 96.31 95 PHE A CA 1
ATOM 746 C C . PHE A 1 95 ? -7.007 4.160 8.893 1.00 96.31 95 PHE A C 1
ATOM 748 O O . PHE A 1 95 ? -6.721 3.260 9.681 1.00 96.31 95 PHE A O 1
ATOM 755 N N . ARG A 1 96 ? -6.831 5.453 9.221 1.00 96.00 96 ARG A N 1
ATOM 756 C CA . ARG A 1 96 ? -6.316 5.875 10.541 1.00 96.00 96 ARG A CA 1
ATOM 757 C C . ARG A 1 96 ? -7.233 5.434 11.681 1.00 96.00 96 ARG A C 1
ATOM 759 O O . ARG A 1 96 ? -6.742 5.020 12.735 1.00 96.00 96 ARG A O 1
ATOM 766 N N . ILE 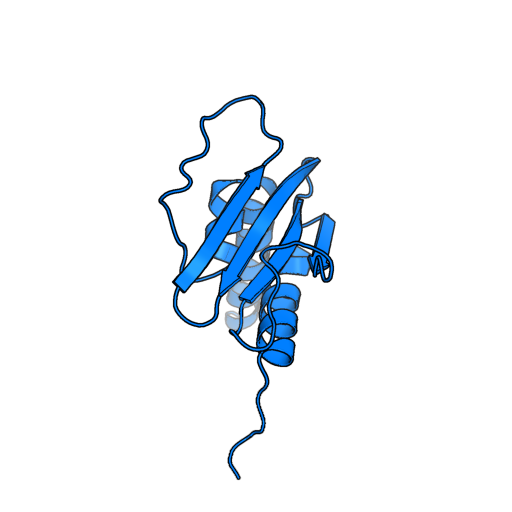A 1 97 ? -8.548 5.519 11.477 1.00 95.69 97 ILE A N 1
ATOM 767 C CA . ILE A 1 97 ? -9.550 5.076 12.455 1.00 95.69 97 ILE A CA 1
ATOM 768 C C . ILE A 1 97 ? -9.454 3.557 12.650 1.00 95.69 97 ILE A C 1
ATOM 770 O O . ILE A 1 97 ? -9.327 3.095 13.783 1.00 95.69 97 ILE A O 1
ATOM 774 N N . GLU A 1 98 ? -9.428 2.785 11.563 1.00 95.31 98 GLU A N 1
ATOM 775 C CA . GLU A 1 98 ? -9.335 1.317 11.611 1.00 95.31 98 GLU A CA 1
ATOM 776 C C . GLU A 1 98 ? -8.033 0.833 12.256 1.00 95.31 98 GLU A C 1
ATOM 778 O O . GLU A 1 98 ? -8.038 -0.066 13.100 1.00 95.31 98 GLU A O 1
ATOM 783 N N . PHE A 1 99 ? -6.909 1.467 11.916 1.00 94.19 99 PHE A N 1
ATOM 784 C CA . PHE A 1 99 ? -5.620 1.184 12.543 1.00 94.19 99 PHE A CA 1
ATOM 785 C C . PHE A 1 99 ? -5.668 1.432 14.057 1.00 94.19 99 PHE A C 1
ATOM 787 O O . PHE A 1 99 ? -5.208 0.603 14.846 1.00 94.19 99 PHE A O 1
ATOM 794 N N . SER A 1 100 ? -6.268 2.551 14.475 1.00 93.56 100 SER A N 1
ATOM 795 C CA . SER A 1 100 ? -6.423 2.896 15.892 1.00 93.56 100 SER A CA 1
ATOM 796 C C . SER A 1 100 ? -7.301 1.884 16.631 1.00 93.56 100 SER A C 1
ATOM 798 O O . SER A 1 100 ? -6.947 1.461 17.732 1.00 93.56 100 SER A O 1
ATOM 800 N N . ASN A 1 101 ? -8.399 1.437 16.015 1.00 92.56 101 ASN A N 1
ATOM 801 C CA . ASN A 1 101 ? -9.277 0.412 16.581 1.00 92.56 101 ASN A CA 1
ATOM 802 C C . ASN A 1 101 ? -8.530 -0.911 16.784 1.00 92.56 101 ASN A C 1
ATOM 804 O O . ASN A 1 101 ? -8.529 -1.443 17.894 1.00 92.56 101 ASN A O 1
ATOM 808 N N . LYS A 1 102 ? -7.795 -1.389 15.769 1.00 90.31 102 LYS A N 1
ATOM 809 C CA . LYS A 1 102 ? -6.967 -2.600 15.897 1.00 90.31 102 LYS A CA 1
ATOM 810 C C . LYS A 1 102 ? -5.894 -2.480 16.975 1.00 90.31 102 LYS A C 1
ATOM 812 O O . LYS A 1 102 ? -5.600 -3.455 17.670 1.00 90.31 102 LYS A O 1
ATOM 817 N N . LEU A 1 103 ? -5.291 -1.301 17.129 1.00 89.56 103 LEU A N 1
ATOM 818 C CA . LEU A 1 103 ? -4.313 -1.056 18.185 1.00 89.56 103 LEU A CA 1
ATOM 819 C C . LEU A 1 103 ? -4.962 -1.148 19.575 1.00 89.56 103 LEU A C 1
ATOM 821 O O . LEU A 1 103 ? -4.412 -1.795 20.467 1.00 89.56 103 LEU A O 1
ATOM 825 N N . ILE A 1 104 ? -6.143 -0.547 19.752 1.00 91.44 104 ILE A N 1
ATOM 826 C CA . ILE A 1 104 ? -6.904 -0.597 21.007 1.00 91.44 104 ILE A CA 1
ATOM 827 C C . ILE A 1 104 ? -7.330 -2.031 21.333 1.00 91.44 104 ILE A C 1
ATOM 829 O O . ILE A 1 104 ? -7.145 -2.461 22.470 1.00 91.44 104 ILE A O 1
ATOM 833 N N . GLU A 1 105 ? -7.840 -2.789 20.360 1.00 89.38 105 GLU A N 1
ATOM 834 C CA . GLU A 1 105 ? -8.214 -4.197 20.538 1.00 89.38 105 GLU A CA 1
ATOM 835 C C . GLU A 1 105 ? -7.034 -5.019 21.068 1.00 89.38 105 GLU A C 1
ATOM 837 O O . GLU A 1 105 ? -7.147 -5.675 22.107 1.00 89.38 105 GLU A O 1
ATOM 842 N N . ARG A 1 106 ? -5.862 -4.896 20.430 1.00 86.38 106 ARG A N 1
ATOM 843 C CA . ARG A 1 106 ? -4.630 -5.573 20.867 1.00 86.38 106 ARG A CA 1
ATOM 844 C C . ARG A 1 106 ? -4.218 -5.169 22.284 1.00 86.38 106 ARG A C 1
ATOM 846 O O . ARG A 1 106 ? -3.887 -6.032 23.090 1.00 86.38 106 ARG A O 1
ATOM 853 N N . LEU A 1 107 ? -4.265 -3.878 22.612 1.00 88.12 107 LEU A N 1
ATOM 854 C CA . LEU A 1 107 ? -3.918 -3.379 23.949 1.00 88.12 107 LEU A CA 1
ATOM 855 C C . LEU A 1 107 ? -4.919 -3.819 25.025 1.00 88.12 107 LEU A C 1
ATOM 857 O O . LEU A 1 107 ? -4.527 -4.082 26.162 1.00 88.12 107 LEU A O 1
ATOM 861 N N . SER A 1 108 ? -6.203 -3.904 24.683 1.00 83.31 108 SER A N 1
ATOM 862 C CA . SER A 1 108 ? -7.251 -4.367 25.595 1.00 83.31 108 SER A CA 1
ATOM 863 C C . SER A 1 108 ? -7.120 -5.860 25.907 1.00 83.31 108 SER A C 1
ATOM 865 O O . SER A 1 108 ? -7.308 -6.255 27.057 1.00 83.31 108 SER A O 1
ATOM 867 N N . GLY A 1 109 ? -6.678 -6.663 24.932 1.00 76.19 109 GLY A N 1
ATOM 868 C CA . GLY A 1 109 ? -6.365 -8.080 25.120 1.00 76.19 109 GLY A CA 1
ATOM 869 C C . GLY A 1 109 ? -5.152 -8.339 26.020 1.00 76.19 109 GLY A C 1
ATOM 870 O O . GLY A 1 109 ? -5.054 -9.410 26.601 1.00 76.19 109 GLY A O 1
ATOM 871 N N . ILE A 1 110 ? -4.255 -7.361 26.192 1.00 71.31 110 ILE A N 1
ATOM 872 C CA . ILE A 1 110 ? -3.102 -7.455 27.110 1.00 71.31 110 ILE A CA 1
ATOM 873 C C . ILE A 1 110 ? -3.510 -7.165 28.567 1.00 71.31 110 ILE A C 1
ATOM 875 O O . ILE A 1 110 ? -2.814 -7.561 29.499 1.00 71.31 110 ILE A O 1
ATOM 879 N N . LYS A 1 111 ? -4.633 -6.466 28.786 1.00 56.53 111 LYS A N 1
ATOM 880 C CA . LYS A 1 111 ? -5.127 -6.100 30.125 1.00 56.53 111 LYS A CA 1
ATOM 881 C C . LYS A 1 111 ? -6.051 -7.144 30.770 1.00 56.53 111 LYS A C 1
ATOM 883 O O . LYS A 1 111 ? -6.560 -6.862 31.854 1.00 56.53 111 LYS A O 1
ATOM 888 N N . SER A 1 112 ? -6.282 -8.289 30.122 1.00 47.25 112 SER A N 1
ATOM 889 C CA . SER A 1 112 ? -7.080 -9.402 30.666 1.00 47.25 112 SER A CA 1
ATOM 890 C C . SER A 1 112 ? -6.191 -10.554 31.110 1.00 47.25 112 SER A C 1
ATOM 892 O O . SER A 1 112 ? -5.598 -11.201 30.222 1.00 47.25 112 SER A O 1
#

pLDDT: mean 89.21, std 11.46, range [45.28, 97.94]

Solvent-accessible surface area (backbone atoms only — not comparable to full-atom values): 6539 Å² total; per-residue (Å²): 132,83,79,89,78,46,68,65,56,54,52,52,51,56,45,68,75,38,51,86,37,32,67,45,72,45,76,40,74,87,39,94,76,32,34,75,92,76,40,22,40,30,35,42,35,31,34,73,85,71,45,42,36,36,29,40,39,28,87,87,69,28,29,31,59,76,47,63,73,60,96,83,67,84,83,68,69,83,53,64,28,91,42,67,62,66,50,47,46,77,80,27,70,60,29,45,52,44,52,51,50,54,51,50,54,57,56,55,61,70,76,108

Foldseek 3Di:
DPPPCALVNVVVVLCVVQVQQAPDKDWPCPDPQDDRVQSKTWIWTQGPVGKTFTWIAHPVQGIFTPDIDDPPDDGPRVDHDNGPLVVVVVVDPSSVVSVVVVVVVVVVVVVD

Nearest PDB structures (foldseek):
  1sgo-assembly1_A  TM=7.486E-01  e=3.976E-05  Homo sapiens
  4fma-assembly18_J  TM=3.654E-01  e=6.718E-01  Escherichia coli
  4fma-assembly4_D  TM=3.734E-01  e=9.177E-01  Escherichia coli
  4fma-assem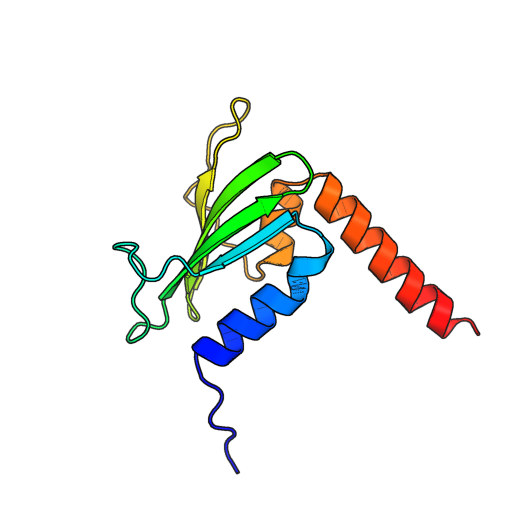bly17_L  TM=3.702E-01  e=2.066E+00  Escherichia coli
  8fgw-assembly1_E  TM=4.933E-01  e=4.103E+00  Homo sapiens

Secondary structure (DSSP, 8-state):
------HHHHHHHHHHHHGGGEEEEEE-TTSTT-BGGGTEEEEEEEETTS-EEEEEEETTTEEEEEEE--TTS---TT-EESSHHHHHHHH-HHHHHHHHHHHHHHHHHHT-

InterPro domains:
  IPR007967 GSKIP domain [PF05303] (7-109)
  IPR023231 GSKIP domain superfamily [G3DSA:3.30.2280.10] (6-112)
  IPR023231 GSKIP domain superfamily [SSF103107] (5-108)
  IPR037395 GSK3B-interacting protein [PTHR12490] (6-111)